Protein AF-A0A7C8F6Z7-F1 (afdb_monomer)

Nearest PDB structures (foldseek):
  8c26-assembly1_A  TM=8.298E-01  e=1.062E-02  Mycobacterium tuberculosis H37Rv
  6xrw-assembly2_C  TM=8.344E-01  e=3.097E-02  Pseudomonas aeruginosa
  7u05-assembly1_k  TM=4.676E-01  e=3.708E+00  Saccharomyces cerevisiae
  5cj4-assembly1_A  TM=4.673E-01  e=6.136E+00  Homo sapiens
  6abo-assembly1_A-2  TM=4.907E-01  e=8.952E+00  Homo sapiens

pLDDT: mean 73.4, std 21.4, range [29.66, 95.25]

Foldseek 3Di:
DDDDPDDDDDDPDDPVVVVLVVVVVVVCVVPVPPFDDPDDQWGWDDRPPFQWIWIWHDDPPDIGTQDIDRNVDDDPDRPDPPDDD

Sequence (85 aa):
MQLATMRRQALGLDADFLTKIEIALQDISEAPERWPVVRNNIRRQLIQRFPYSLLYRIDPDEINVLAVMHQKRHPSYLLPRRGLN

Secondary structure (DSSP, 8-state):
-PPP------TT--HHHHHHHHHHHHHHHH-TTSSPEEETTEEEEEETTTTEEEEEEE-SS-EEEEEEEETTS------------

Mean predicted aligned error: 10.47 Å

Solvent-accessible surface area (backbone atoms only — not comparable to full-atom values): 5606 Å² total; per-residue (Å²): 141,82,80,80,84,78,80,88,80,71,93,87,68,55,70,65,59,54,54,53,50,53,52,51,52,50,52,39,73,77,42,68,77,77,42,59,67,79,53,96,70,29,24,49,45,73,44,81,100,46,65,36,33,42,33,28,33,79,52,100,90,50,75,48,77,65,36,71,44,47,72,88,64,74,87,87,62,76,64,78,84,78,83,77,136

Structure (mmCIF, N/CA/C/O backbone):
data_AF-A0A7C8F6Z7-F1
#
_entry.id   AF-A0A7C8F6Z7-F1
#
loop_
_atom_site.group_PDB
_atom_site.id
_atom_site.type_symbol
_atom_site.label_atom_id
_atom_site.label_alt_id
_atom_site.label_comp_id
_atom_site.label_asym_id
_atom_site.label_entity_id
_atom_site.label_seq_id
_atom_site.pdbx_PDB_ins_code
_atom_site.Cartn_x
_atom_site.Cartn_y
_atom_site.Cartn_z
_atom_site.occupancy
_atom_site.B_iso_or_equiv
_atom_site.auth_seq_id
_atom_site.auth_comp_id
_atom_site.auth_asym_id
_atom_site.auth_atom_id
_atom_site.pdbx_PDB_model_num
ATOM 1 N N . MET A 1 1 ? 4.219 -5.732 17.710 1.00 34.38 1 MET A N 1
ATOM 2 C CA . MET A 1 1 ? 4.910 -5.156 16.537 1.00 34.38 1 MET A CA 1
ATOM 3 C C . MET A 1 1 ? 5.491 -6.307 15.724 1.00 34.38 1 MET A C 1
ATOM 5 O O . MET A 1 1 ? 6.648 -6.656 15.907 1.00 34.38 1 MET A O 1
ATOM 9 N N . GLN A 1 2 ? 4.655 -6.998 14.943 1.00 29.66 2 GLN A N 1
ATOM 10 C CA . GLN A 1 2 ? 5.096 -8.113 14.102 1.00 29.66 2 GLN A CA 1
ATOM 11 C C . GLN A 1 2 ? 5.263 -7.609 12.670 1.00 29.66 2 GLN A C 1
ATOM 13 O O . GLN A 1 2 ? 4.357 -7.013 12.098 1.00 29.66 2 GLN A O 1
ATOM 18 N N . LEU A 1 3 ? 6.476 -7.777 12.150 1.00 38.81 3 LEU A N 1
ATOM 19 C CA . LEU A 1 3 ? 6.876 -7.362 10.815 1.00 38.81 3 LEU A CA 1
ATOM 20 C C . LEU A 1 3 ? 6.237 -8.309 9.793 1.00 38.81 3 LEU A C 1
ATOM 22 O O . LEU A 1 3 ? 6.454 -9.522 9.836 1.00 38.81 3 LEU A O 1
ATOM 26 N N . ALA A 1 4 ? 5.446 -7.739 8.886 1.00 40.69 4 ALA A N 1
ATOM 27 C CA . ALA A 1 4 ? 4.836 -8.430 7.761 1.00 40.69 4 ALA A CA 1
ATOM 28 C C . ALA A 1 4 ? 5.897 -9.219 6.973 1.00 40.69 4 ALA A C 1
ATOM 30 O O . ALA A 1 4 ? 6.874 -8.669 6.461 1.00 40.69 4 ALA A O 1
ATOM 31 N N . THR A 1 5 ? 5.714 -10.536 6.885 1.00 40.53 5 THR A N 1
ATOM 32 C CA . THR A 1 5 ? 6.626 -11.434 6.169 1.00 40.53 5 THR A CA 1
ATOM 33 C C . THR A 1 5 ? 6.361 -11.332 4.666 1.00 40.53 5 THR A C 1
ATOM 35 O O . THR A 1 5 ? 5.567 -12.079 4.098 1.00 40.53 5 THR A O 1
ATOM 38 N N . MET A 1 6 ? 7.032 -10.396 3.991 1.00 43.09 6 MET A N 1
ATOM 39 C CA . MET A 1 6 ? 6.989 -10.280 2.533 1.00 43.09 6 MET A CA 1
ATOM 40 C C . MET A 1 6 ? 7.959 -11.291 1.902 1.00 43.09 6 MET A C 1
ATOM 42 O O . MET A 1 6 ? 9.159 -11.051 1.764 1.00 43.09 6 MET A O 1
ATOM 46 N N . ARG A 1 7 ? 7.442 -12.462 1.515 1.00 35.47 7 ARG A N 1
ATOM 47 C CA . ARG A 1 7 ? 8.202 -13.486 0.783 1.00 35.47 7 ARG A CA 1
ATOM 48 C C . ARG A 1 7 ? 8.533 -12.964 -0.622 1.00 35.47 7 ARG A C 1
ATOM 50 O O . ARG A 1 7 ? 7.678 -12.944 -1.503 1.00 35.47 7 ARG A O 1
ATOM 57 N N . ARG A 1 8 ? 9.784 -12.537 -0.824 1.00 41.28 8 ARG A N 1
ATOM 58 C CA . ARG A 1 8 ? 10.325 -12.089 -2.117 1.00 41.28 8 ARG A CA 1
ATOM 59 C C . ARG A 1 8 ? 10.305 -13.237 -3.131 1.00 41.28 8 ARG A C 1
ATOM 61 O O . ARG A 1 8 ? 11.137 -14.138 -3.076 1.00 41.28 8 ARG A O 1
ATOM 68 N N . GLN A 1 9 ? 9.385 -13.183 -4.086 1.00 46.16 9 GLN A N 1
ATOM 69 C CA . GLN A 1 9 ? 9.518 -13.889 -5.358 1.00 46.16 9 GLN A CA 1
ATOM 70 C C . GLN A 1 9 ? 9.239 -12.905 -6.488 1.00 46.16 9 GLN A C 1
ATOM 72 O O . GLN A 1 9 ? 8.087 -12.596 -6.765 1.00 46.16 9 GLN A O 1
ATOM 77 N N . ALA A 1 10 ? 10.302 -12.420 -7.125 1.00 43.56 10 ALA A N 1
ATOM 78 C CA . ALA A 1 10 ? 10.236 -11.856 -8.466 1.00 43.56 10 ALA A CA 1
ATOM 79 C C . ALA A 1 10 ? 11.650 -11.804 -9.065 1.00 43.56 10 ALA A C 1
ATOM 81 O O . ALA A 1 10 ? 12.433 -10.890 -8.815 1.00 43.56 10 ALA A O 1
ATOM 82 N N . LEU A 1 11 ? 11.970 -12.841 -9.839 1.00 36.16 11 LEU A N 1
ATOM 83 C CA . LEU A 1 11 ? 13.051 -12.820 -10.819 1.00 36.16 11 LEU A CA 1
ATOM 84 C C . LEU A 1 11 ? 12.698 -11.771 -11.888 1.00 36.16 11 LEU A C 1
ATOM 86 O O . LEU A 1 11 ? 11.675 -11.910 -12.552 1.00 36.16 11 LEU A O 1
ATOM 90 N N . GLY A 1 12 ? 13.537 -10.741 -12.044 1.00 44.31 12 GLY A N 1
ATOM 91 C CA . GLY A 1 12 ? 13.468 -9.798 -13.172 1.00 44.31 12 GLY A CA 1
ATOM 92 C C . GLY A 1 12 ? 12.873 -8.414 -12.892 1.00 44.31 12 GLY A C 1
ATOM 93 O O . GLY A 1 12 ? 12.325 -7.809 -13.808 1.00 44.31 12 GLY A O 1
ATOM 94 N N . LEU A 1 13 ? 12.970 -7.905 -11.662 1.00 56.84 13 LEU A N 1
ATOM 95 C CA . LEU A 1 13 ? 12.647 -6.508 -11.358 1.00 56.84 13 LEU A CA 1
ATOM 96 C C . LEU A 1 13 ? 13.913 -5.654 -11.446 1.00 56.84 13 LEU A C 1
ATOM 98 O O . LEU A 1 13 ? 14.945 -5.995 -10.870 1.00 56.84 13 LEU A O 1
ATOM 102 N N . ASP A 1 14 ? 13.833 -4.554 -12.181 1.00 63.88 14 ASP A N 1
ATOM 103 C CA . ASP A 1 14 ? 14.838 -3.501 -12.190 1.00 63.88 14 ASP A CA 1
ATOM 104 C C . ASP A 1 14 ? 15.097 -2.998 -10.760 1.00 63.88 14 ASP A C 1
ATOM 106 O O . ASP A 1 14 ? 14.178 -2.869 -9.950 1.00 63.88 14 ASP A O 1
ATOM 110 N N . ALA A 1 15 ? 16.365 -2.741 -10.426 1.00 70.12 15 ALA A N 1
ATOM 111 C CA . ALA A 1 15 ? 16.757 -2.348 -9.071 1.00 70.12 15 ALA A CA 1
ATOM 112 C C . ALA A 1 15 ? 16.013 -1.086 -8.592 1.00 70.12 15 ALA A C 1
ATOM 114 O O . ALA A 1 15 ? 15.645 -1.001 -7.423 1.00 70.12 15 ALA A O 1
ATOM 115 N N . ASP A 1 16 ? 15.723 -0.153 -9.510 1.00 76.06 16 ASP A N 1
ATOM 116 C CA . ASP A 1 16 ? 14.944 1.051 -9.208 1.00 76.06 16 ASP A CA 1
ATOM 117 C C . ASP A 1 16 ? 13.503 0.706 -8.802 1.00 76.06 16 ASP A C 1
ATOM 119 O O . ASP A 1 16 ? 13.041 1.193 -7.772 1.00 76.06 16 ASP A O 1
ATOM 123 N N . PHE A 1 17 ? 12.816 -0.206 -9.506 1.00 75.44 17 PHE A N 1
ATOM 124 C CA . PHE A 1 17 ? 11.489 -0.671 -9.085 1.00 75.44 17 PHE A CA 1
ATOM 125 C C . PHE A 1 17 ? 11.512 -1.210 -7.655 1.00 75.44 17 PHE A C 1
ATOM 127 O O . PHE A 1 17 ? 10.687 -0.795 -6.840 1.00 75.44 17 PHE A O 1
ATOM 134 N N . LEU A 1 18 ? 12.446 -2.114 -7.333 1.00 79.19 18 LEU A N 1
ATOM 135 C CA . LEU A 1 18 ? 12.470 -2.745 -6.013 1.00 79.19 18 LEU A CA 1
ATOM 136 C C . LEU A 1 18 ? 12.674 -1.699 -4.914 1.00 79.19 18 LEU A C 1
ATOM 138 O O . LEU A 1 18 ? 11.908 -1.672 -3.953 1.00 79.19 18 LEU A O 1
ATOM 142 N N . THR A 1 19 ? 13.625 -0.783 -5.101 1.00 84.44 19 THR A N 1
ATOM 143 C CA . THR A 1 19 ? 13.868 0.315 -4.160 1.00 84.44 19 THR A CA 1
ATOM 144 C C . THR A 1 19 ? 12.640 1.210 -3.994 1.00 84.44 19 THR A C 1
ATOM 146 O O . THR A 1 19 ? 12.299 1.587 -2.874 1.00 84.44 19 THR A O 1
ATOM 149 N N . LYS A 1 20 ? 11.922 1.539 -5.075 1.00 84.19 20 LYS A N 1
ATOM 150 C CA . LYS A 1 20 ? 10.704 2.362 -4.987 1.00 84.19 20 LYS A CA 1
ATOM 151 C C . LYS A 1 20 ? 9.568 1.659 -4.248 1.00 84.19 20 LYS A C 1
ATOM 153 O O . LYS A 1 20 ? 8.836 2.322 -3.515 1.00 84.19 20 LYS A O 1
ATOM 158 N N . ILE A 1 21 ? 9.415 0.346 -4.424 1.00 84.62 21 ILE A N 1
ATOM 159 C CA . ILE A 1 21 ? 8.430 -0.441 -3.674 1.00 84.62 21 ILE A CA 1
ATOM 160 C C . ILE A 1 21 ? 8.799 -0.509 -2.196 1.00 84.62 21 ILE A C 1
ATOM 162 O O . ILE A 1 21 ? 7.926 -0.310 -1.360 1.00 84.62 21 ILE A O 1
ATOM 166 N N . GLU A 1 22 ? 10.069 -0.731 -1.864 1.00 87.19 22 GLU A N 1
ATOM 167 C CA . GLU A 1 22 ? 10.528 -0.761 -0.471 1.00 87.19 22 GLU A CA 1
ATOM 168 C C . GLU A 1 22 ? 10.275 0.570 0.244 1.00 87.19 22 GLU A C 1
ATOM 170 O O . GLU A 1 22 ? 9.733 0.571 1.347 1.00 87.19 22 GLU A O 1
ATOM 175 N N . ILE A 1 23 ? 10.560 1.700 -0.411 1.00 89.94 23 ILE A N 1
ATOM 176 C CA . ILE A 1 23 ? 10.244 3.034 0.122 1.00 89.94 23 ILE A CA 1
ATOM 177 C C . ILE A 1 23 ? 8.733 3.194 0.338 1.00 89.94 23 ILE A C 1
ATOM 179 O O . ILE A 1 23 ? 8.308 3.621 1.406 1.00 89.94 23 ILE A O 1
ATOM 183 N N . ALA A 1 24 ? 7.908 2.811 -0.642 1.00 90.00 24 ALA A N 1
ATOM 184 C CA . ALA A 1 24 ? 6.455 2.917 -0.513 1.00 90.00 24 ALA A CA 1
ATOM 185 C C . ALA A 1 24 ? 5.909 2.066 0.648 1.00 90.00 24 ALA A C 1
ATOM 187 O O . ALA A 1 24 ? 5.050 2.517 1.401 1.00 90.00 24 ALA A O 1
ATOM 188 N N . LEU A 1 25 ? 6.428 0.848 0.824 1.00 89.81 25 LEU A N 1
ATOM 189 C CA . LEU A 1 25 ? 6.058 -0.025 1.937 1.00 89.81 25 LEU A CA 1
ATOM 190 C C . LEU A 1 25 ? 6.466 0.567 3.288 1.00 89.81 25 LEU A C 1
ATOM 192 O O . LEU A 1 25 ? 5.678 0.504 4.231 1.00 89.81 25 LEU A O 1
ATOM 196 N N . GLN A 1 26 ? 7.654 1.170 3.371 1.00 93.00 26 GLN A N 1
ATOM 197 C CA . GLN A 1 26 ? 8.106 1.865 4.571 1.00 93.00 26 GLN A CA 1
ATOM 198 C C . GLN A 1 26 ? 7.171 3.035 4.904 1.00 93.00 26 GLN A C 1
ATOM 200 O O . GLN A 1 26 ? 6.657 3.095 6.021 1.00 93.00 26 GLN A O 1
ATOM 205 N N . ASP A 1 27 ? 6.853 3.890 3.928 1.00 92.94 27 ASP A N 1
ATOM 206 C CA . ASP A 1 27 ? 5.953 5.026 4.148 1.00 92.94 27 ASP A CA 1
ATOM 207 C C . ASP A 1 27 ? 4.558 4.561 4.623 1.00 92.94 27 ASP A C 1
ATOM 209 O O . ASP A 1 27 ? 3.949 5.180 5.501 1.00 92.94 27 ASP A O 1
ATOM 213 N N . ILE A 1 28 ? 4.038 3.467 4.048 1.00 92.56 28 ILE A N 1
ATOM 214 C CA . ILE A 1 28 ? 2.764 2.855 4.455 1.00 92.56 28 ILE A CA 1
ATOM 215 C C . ILE A 1 28 ? 2.838 2.324 5.881 1.00 92.56 28 ILE A C 1
ATOM 217 O O . ILE A 1 28 ? 1.881 2.496 6.631 1.00 92.56 28 ILE A O 1
ATOM 221 N N . SER A 1 29 ? 3.948 1.701 6.270 1.00 91.00 29 SER A N 1
ATOM 222 C CA . SER A 1 29 ? 4.119 1.190 7.630 1.00 91.00 29 SER A CA 1
ATOM 223 C C . SER A 1 29 ? 4.149 2.307 8.679 1.00 91.00 29 SER A C 1
ATOM 225 O O . SER A 1 29 ? 3.630 2.129 9.778 1.00 91.00 29 SER A O 1
ATOM 227 N N . GLU A 1 30 ? 4.698 3.473 8.329 1.00 95.00 30 GLU A N 1
ATOM 228 C CA . GLU A 1 30 ? 4.808 4.625 9.229 1.00 95.00 30 GLU A CA 1
ATOM 229 C C . GLU A 1 30 ? 3.497 5.400 9.366 1.00 95.00 30 GLU A C 1
ATOM 231 O O . GLU A 1 30 ? 3.194 5.936 10.431 1.00 95.00 30 GLU A O 1
ATOM 236 N N . ALA A 1 31 ? 2.720 5.498 8.287 1.00 94.19 31 ALA A N 1
ATOM 237 C CA . ALA A 1 31 ? 1.485 6.273 8.266 1.00 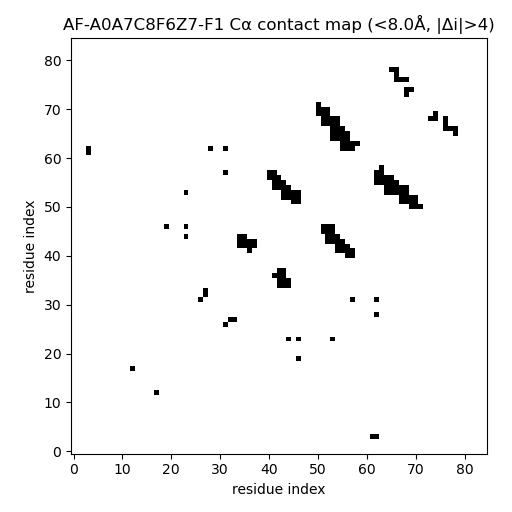94.19 31 ALA A CA 1
ATOM 238 C C . ALA A 1 31 ? 0.428 5.623 7.359 1.00 94.19 31 ALA A C 1
ATOM 240 O O . ALA A 1 31 ? 0.072 6.187 6.318 1.00 94.19 31 ALA A O 1
ATOM 241 N N . PRO A 1 32 ? -0.133 4.466 7.747 1.00 92.31 32 PRO A N 1
ATOM 242 C CA . PRO A 1 32 ? -0.996 3.673 6.873 1.00 92.31 32 PRO A CA 1
ATOM 243 C C . PRO A 1 32 ? -2.280 4.398 6.462 1.00 92.31 32 PRO A C 1
ATOM 245 O O . PRO A 1 32 ? -2.853 4.110 5.413 1.00 92.31 32 PRO A O 1
ATOM 248 N N . GLU A 1 33 ? -2.734 5.380 7.236 1.00 95.25 33 GLU A N 1
ATOM 249 C CA . GLU A 1 33 ? -3.942 6.152 6.937 1.00 95.25 33 GLU A CA 1
ATOM 250 C C . GLU A 1 33 ? -3.706 7.361 6.018 1.00 95.25 33 GLU A C 1
ATOM 252 O O . GLU A 1 33 ? -4.673 7.996 5.591 1.00 95.25 33 GLU A O 1
ATOM 257 N N . ARG A 1 34 ? -2.445 7.662 5.669 1.00 95.06 34 ARG A N 1
ATOM 258 C CA . ARG A 1 34 ? -2.048 8.857 4.904 1.00 95.06 34 ARG A CA 1
ATOM 259 C C . ARG A 1 34 ? -2.657 8.908 3.503 1.00 95.06 34 ARG A C 1
ATOM 261 O O . ARG A 1 34 ? -2.930 9.995 2.997 1.00 95.06 34 ARG A O 1
ATOM 268 N N . TRP A 1 35 ? -2.858 7.759 2.859 1.00 95.12 35 TRP A N 1
ATOM 269 C CA . TRP A 1 35 ? -3.368 7.708 1.486 1.00 95.12 35 TRP A CA 1
ATOM 270 C C . TRP A 1 35 ? -4.881 7.522 1.428 1.00 95.12 35 TRP A C 1
ATOM 272 O O . TRP A 1 35 ? -5.443 6.768 2.227 1.00 95.12 35 TRP A O 1
ATOM 282 N N . PRO A 1 36 ? -5.554 8.162 0.455 1.00 93.44 36 PRO A N 1
ATOM 283 C CA . PRO A 1 36 ? -7.003 8.132 0.356 1.00 93.44 36 PRO A CA 1
ATOM 284 C C . PRO A 1 36 ? -7.525 6.732 0.034 1.00 93.44 36 PRO A C 1
ATOM 286 O O . PRO A 1 36 ? -6.911 5.967 -0.719 1.00 93.44 36 PRO A O 1
ATOM 289 N N . VAL A 1 37 ? -8.711 6.434 0.566 1.00 94.88 37 VAL A N 1
ATOM 290 C CA . VAL A 1 37 ? -9.495 5.258 0.187 1.00 94.88 37 VAL A CA 1
ATOM 291 C C . VAL A 1 37 ? -10.054 5.476 -1.219 1.00 94.88 37 VAL A C 1
ATOM 293 O O . VAL A 1 37 ? -10.730 6.466 -1.480 1.00 94.88 37 VAL A O 1
ATOM 296 N N . VAL A 1 38 ? -9.781 4.543 -2.128 1.00 93.19 38 VAL A N 1
ATOM 297 C CA . VAL A 1 38 ? -10.283 4.565 -3.508 1.00 93.19 38 VAL A CA 1
ATOM 298 C C . VAL A 1 38 ? -11.537 3.714 -3.693 1.00 93.19 38 VAL A C 1
ATOM 300 O O . VAL A 1 38 ? -12.352 4.031 -4.555 1.00 93.19 38 VAL A O 1
ATOM 303 N N . ARG A 1 39 ? -11.703 2.631 -2.916 1.00 89.62 39 ARG A N 1
ATOM 304 C CA . ARG A 1 39 ? -12.877 1.738 -2.963 1.00 89.62 39 ARG A CA 1
ATOM 305 C C . ARG A 1 39 ? -12.875 0.761 -1.786 1.00 89.62 39 ARG A C 1
ATOM 307 O O . ARG A 1 39 ? -11.840 0.169 -1.540 1.00 89.62 39 ARG A O 1
ATOM 314 N N . ASN A 1 40 ? -14.009 0.507 -1.123 1.00 89.69 40 ASN A N 1
ATOM 315 C CA . ASN A 1 40 ? -14.166 -0.578 -0.128 1.00 89.69 40 AS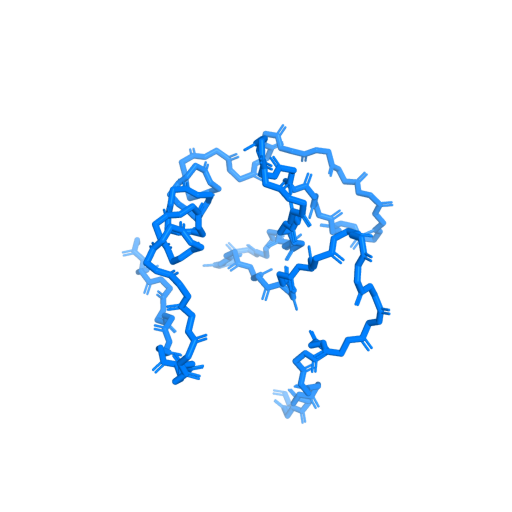N A CA 1
ATOM 316 C C . ASN A 1 40 ? -12.997 -0.693 0.889 1.00 89.69 40 ASN A C 1
ATOM 318 O O . ASN A 1 40 ? -12.442 -1.773 1.066 1.00 89.69 40 ASN A O 1
ATOM 322 N N . ASN A 1 41 ? -12.593 0.416 1.522 1.00 90.62 41 ASN A N 1
ATOM 323 C CA . ASN A 1 41 ? -11.448 0.492 2.454 1.00 90.62 41 ASN A CA 1
ATOM 324 C C . ASN A 1 41 ? -10.054 0.210 1.844 1.00 90.62 41 ASN A C 1
ATOM 326 O O . ASN A 1 41 ? -9.050 0.160 2.549 1.00 90.62 41 ASN A O 1
ATOM 330 N N . ILE A 1 42 ? -9.971 0.063 0.522 1.00 93.56 42 ILE A N 1
ATOM 331 C CA . ILE A 1 42 ? -8.713 -0.026 -0.215 1.00 93.56 42 ILE A CA 1
ATOM 332 C C . ILE A 1 42 ? -8.157 1.379 -0.371 1.00 93.56 42 ILE A C 1
ATOM 334 O O . ILE A 1 42 ? -8.811 2.250 -0.948 1.00 93.56 42 ILE A O 1
ATOM 338 N N . ARG A 1 43 ? -6.935 1.582 0.098 1.00 94.56 43 ARG A N 1
ATOM 339 C CA . ARG A 1 43 ? -6.148 2.801 -0.041 1.00 94.56 43 ARG A CA 1
ATOM 340 C C . ARG A 1 43 ? -5.172 2.671 -1.201 1.00 94.56 43 ARG A C 1
ATOM 342 O O . ARG A 1 43 ? -4.742 1.569 -1.546 1.00 94.56 43 ARG A O 1
ATOM 349 N N . ARG A 1 44 ? -4.850 3.802 -1.833 1.00 93.44 44 ARG A N 1
ATOM 350 C CA . ARG A 1 44 ? -3.940 3.850 -2.986 1.00 93.44 44 ARG A CA 1
ATOM 351 C C . ARG A 1 44 ? -2.824 4.863 -2.787 1.00 93.44 44 ARG A C 1
ATOM 353 O O . ARG A 1 44 ? -3.076 6.067 -2.819 1.00 93.44 44 ARG A O 1
ATOM 360 N N . GLN A 1 45 ? -1.592 4.372 -2.733 1.00 92.19 45 GLN A N 1
ATOM 361 C CA . GLN A 1 45 ? -0.397 5.199 -2.868 1.00 92.19 45 GLN A CA 1
ATOM 362 C C . GLN A 1 45 ? 0.040 5.263 -4.329 1.00 92.19 45 GLN A C 1
ATOM 364 O O . GLN A 1 45 ? 0.174 4.243 -5.004 1.00 92.19 45 GLN A O 1
ATOM 369 N N . LEU A 1 46 ? 0.278 6.480 -4.814 1.00 89.12 46 LEU A N 1
ATOM 370 C CA . LEU A 1 46 ? 0.963 6.712 -6.080 1.00 89.12 46 LEU A CA 1
ATOM 371 C C . LEU A 1 46 ? 2.459 6.817 -5.812 1.00 89.12 46 LEU A C 1
ATOM 373 O O . LEU A 1 46 ? 2.880 7.617 -4.977 1.00 89.12 46 LEU A O 1
ATOM 377 N N . ILE A 1 47 ? 3.256 6.035 -6.531 1.00 85.00 47 ILE A N 1
ATOM 378 C CA . ILE A 1 47 ? 4.710 6.114 -6.443 1.00 85.00 47 ILE A CA 1
ATOM 379 C C . ILE A 1 47 ? 5.147 7.233 -7.384 1.00 85.00 47 ILE A C 1
ATOM 381 O O . ILE A 1 47 ? 5.049 7.112 -8.600 1.00 85.00 47 ILE A O 1
ATOM 385 N N . 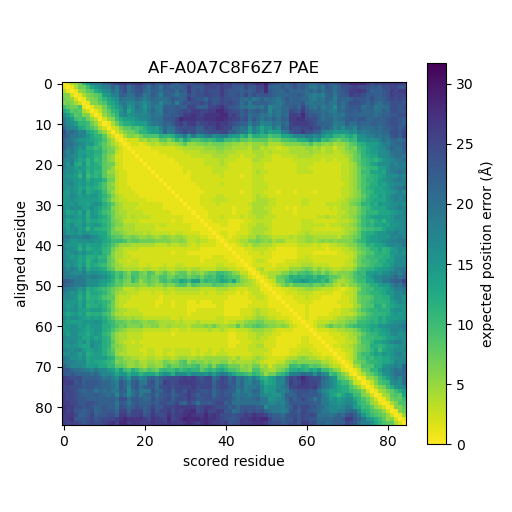GLN A 1 48 ? 5.567 8.373 -6.836 1.00 71.62 48 GLN A N 1
ATOM 386 C CA . GLN A 1 48 ? 5.926 9.533 -7.653 1.00 71.62 48 GLN A CA 1
ATOM 387 C C . GLN A 1 48 ? 7.066 9.213 -8.634 1.00 71.62 48 GLN A C 1
ATOM 389 O O . GLN A 1 48 ? 7.989 8.469 -8.310 1.00 71.62 48 GLN A O 1
ATOM 394 N N . ARG A 1 49 ? 7.013 9.822 -9.831 1.00 69.00 49 ARG A N 1
ATOM 395 C CA . ARG A 1 49 ? 7.976 9.664 -10.950 1.00 69.00 49 ARG A CA 1
ATOM 396 C C . ARG A 1 49 ? 8.049 8.270 -11.576 1.00 69.00 49 ARG A C 1
ATOM 398 O O . ARG A 1 49 ? 8.714 8.113 -12.595 1.00 69.00 49 ARG A O 1
ATOM 405 N N . PHE A 1 50 ? 7.325 7.298 -11.034 1.00 69.12 50 PHE A N 1
ATOM 406 C CA . PHE A 1 50 ? 7.244 5.952 -11.571 1.00 69.12 50 PHE A CA 1
ATOM 407 C C . PHE A 1 50 ? 5.784 5.644 -11.902 1.00 69.12 50 PHE A C 1
ATOM 409 O O . PHE A 1 50 ? 4.892 6.019 -11.147 1.00 69.12 50 PHE A O 1
ATOM 416 N N . PRO A 1 51 ? 5.468 5.001 -13.033 1.00 80.88 51 PRO A N 1
ATOM 417 C CA . PRO A 1 51 ? 4.086 4.739 -13.416 1.00 80.88 51 PRO A CA 1
ATOM 418 C C . PRO A 1 51 ? 3.499 3.586 -12.589 1.00 80.88 51 PRO A C 1
ATOM 420 O O . PRO A 1 51 ? 2.907 2.691 -13.172 1.00 8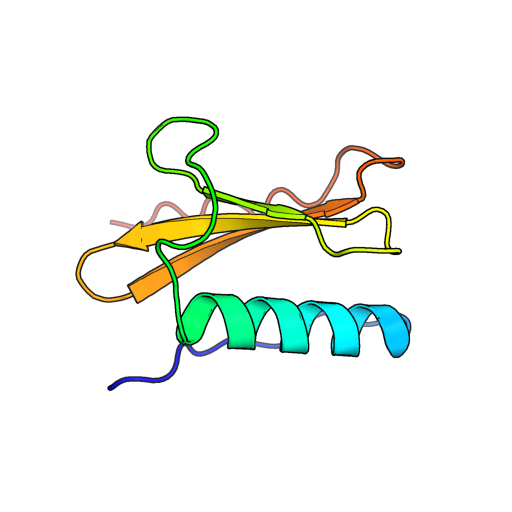0.88 51 PRO A O 1
ATOM 423 N N . TYR A 1 52 ? 3.661 3.569 -11.264 1.00 83.62 52 TYR A N 1
ATOM 424 C CA . TYR A 1 52 ? 3.187 2.507 -10.384 1.00 83.62 52 TYR A CA 1
ATOM 425 C C . TYR A 1 52 ? 2.317 3.031 -9.240 1.00 83.62 52 TYR A C 1
ATOM 427 O O . TYR A 1 52 ? 2.480 4.147 -8.746 1.00 83.62 52 TYR A O 1
ATOM 435 N N . SER A 1 53 ? 1.384 2.194 -8.800 1.00 87.88 53 SER A N 1
ATOM 436 C CA . SER A 1 53 ? 0.567 2.434 -7.615 1.00 87.88 53 SER A CA 1
ATOM 437 C C . SER A 1 53 ? 0.470 1.192 -6.748 1.00 87.88 53 SER A C 1
ATOM 439 O O . SER A 1 53 ? 0.335 0.086 -7.271 1.00 87.88 53 SER A O 1
ATOM 441 N N . LEU A 1 54 ? 0.473 1.397 -5.437 1.00 90.19 54 LEU A N 1
ATOM 442 C CA . LEU A 1 54 ? 0.317 0.349 -4.440 1.00 90.19 54 LEU A CA 1
ATOM 443 C C . LEU A 1 54 ? -1.093 0.434 -3.850 1.00 90.19 54 LEU A C 1
ATOM 445 O O . LEU A 1 54 ? -1.527 1.498 -3.400 1.00 90.19 54 LEU A O 1
ATOM 449 N N . LEU A 1 55 ? -1.823 -0.677 -3.918 1.00 91.06 55 LEU A N 1
ATOM 450 C CA . LEU A 1 55 ? -3.139 -0.846 -3.314 1.00 91.06 55 LEU A CA 1
ATOM 451 C C . LEU A 1 55 ? -3.008 -1.686 -2.056 1.00 91.06 55 LEU A C 1
ATOM 453 O O . LEU A 1 55 ? -2.448 -2.780 -2.103 1.00 91.06 55 LEU A O 1
ATOM 457 N N . TYR A 1 56 ? -3.564 -1.201 -0.958 1.00 92.94 56 TYR A N 1
ATOM 458 C CA . TYR A 1 56 ? -3.540 -1.901 0.319 1.00 92.94 56 TYR A CA 1
ATOM 459 C C . TYR A 1 56 ? -4.800 -1.599 1.126 1.00 92.94 56 TYR A C 1
ATOM 461 O O . TYR A 1 56 ? -5.563 -0.695 0.793 1.00 92.94 56 TYR A O 1
ATOM 469 N N . ARG A 1 57 ? -5.025 -2.351 2.195 1.00 94.19 57 ARG A N 1
ATOM 470 C CA . ARG A 1 57 ? -6.022 -2.048 3.225 1.00 94.19 57 ARG A CA 1
ATOM 471 C C . ARG A 1 57 ? -5.387 -2.175 4.599 1.00 94.19 57 ARG A C 1
ATOM 473 O O . ARG A 1 57 ? -4.350 -2.817 4.745 1.00 94.19 57 ARG A O 1
ATOM 480 N N . ILE A 1 58 ? -6.030 -1.561 5.577 1.00 93.81 58 ILE A N 1
ATOM 481 C CA . ILE A 1 58 ? -5.662 -1.678 6.982 1.00 93.81 58 ILE A CA 1
ATOM 482 C C . ILE A 1 58 ? -6.691 -2.611 7.611 1.00 93.81 58 ILE A C 1
ATOM 484 O O . ILE A 1 58 ? -7.881 -2.286 7.602 1.00 93.81 58 ILE A O 1
ATOM 488 N N . ASP A 1 59 ? -6.228 -3.756 8.092 1.00 89.06 59 ASP A N 1
ATOM 489 C CA . ASP A 1 59 ? -7.003 -4.696 8.895 1.00 89.06 59 ASP A CA 1
ATOM 490 C C . ASP A 1 59 ? -6.543 -4.571 10.370 1.00 89.06 59 ASP A C 1
ATOM 492 O O . ASP A 1 59 ? -5.509 -3.948 10.626 1.00 89.06 59 ASP A O 1
ATOM 496 N N . PRO A 1 60 ? -7.293 -5.088 11.363 1.00 89.00 60 PRO A N 1
ATOM 497 C CA . PRO A 1 60 ? -6.995 -4.849 12.782 1.00 89.00 60 PRO A CA 1
ATOM 498 C C . PRO A 1 60 ? -5.581 -5.251 13.225 1.00 89.00 60 PRO A C 1
ATOM 500 O O . PRO A 1 60 ? -4.995 -4.581 14.072 1.00 89.00 60 PRO A O 1
ATOM 503 N N . ASP A 1 61 ? -5.033 -6.310 12.627 1.00 89.75 61 ASP A N 1
ATOM 504 C CA . ASP A 1 61 ? -3.753 -6.895 13.035 1.00 89.75 61 ASP A CA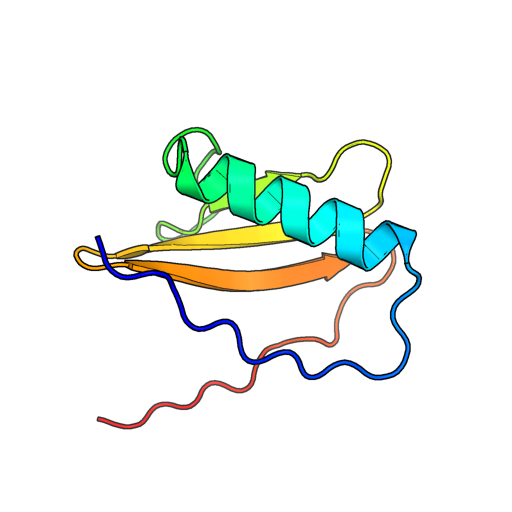 1
ATOM 505 C C . ASP A 1 61 ? -2.608 -6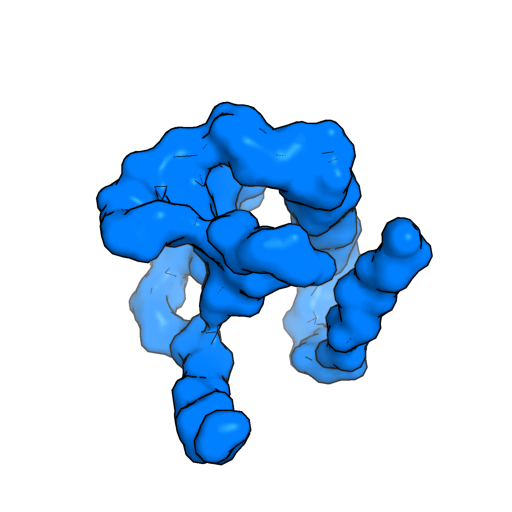.599 12.054 1.00 89.75 61 ASP A C 1
ATOM 507 O O . ASP A 1 61 ? -1.436 -6.788 12.390 1.00 89.75 61 ASP A O 1
ATOM 511 N N . GLU A 1 62 ? -2.917 -6.134 10.836 1.00 88.12 62 GLU A N 1
ATOM 512 C CA . GLU A 1 62 ? -1.929 -6.003 9.767 1.00 88.12 62 GLU A CA 1
ATOM 513 C C . GLU A 1 62 ? -2.327 -5.040 8.639 1.00 88.12 62 GLU A C 1
ATOM 515 O O . GLU A 1 62 ? -3.484 -4.662 8.446 1.00 88.12 62 GLU A O 1
ATOM 520 N N . ILE A 1 63 ? -1.330 -4.680 7.829 1.00 90.88 63 ILE A N 1
ATOM 521 C CA . ILE A 1 63 ? -1.530 -3.968 6.570 1.00 90.88 63 ILE A CA 1
ATOM 522 C C . ILE A 1 63 ? -1.456 -4.978 5.430 1.00 90.88 63 ILE A C 1
ATOM 524 O O . ILE A 1 63 ? -0.406 -5.560 5.159 1.00 90.88 63 ILE A O 1
ATOM 528 N N . ASN A 1 64 ? -2.563 -5.127 4.711 1.00 90.31 64 ASN A N 1
ATOM 529 C CA . ASN A 1 64 ? -2.678 -6.073 3.614 1.00 90.31 64 ASN A CA 1
ATOM 530 C C . ASN A 1 64 ? -2.440 -5.387 2.269 1.00 90.31 64 ASN A C 1
ATOM 532 O O . ASN A 1 64 ? -3.302 -4.663 1.764 1.00 90.31 64 ASN A O 1
ATOM 536 N N . VAL A 1 65 ? -1.276 -5.640 1.664 1.00 88.56 65 VAL A N 1
ATOM 537 C CA . VAL A 1 65 ? -0.935 -5.166 0.315 1.00 88.56 65 VAL A CA 1
ATOM 538 C C . VAL A 1 65 ? -1.625 -6.053 -0.720 1.00 88.56 65 VAL A C 1
ATOM 540 O O . VAL A 1 65 ? -1.331 -7.236 -0.855 1.00 88.56 65 VAL A O 1
ATOM 543 N N . LEU A 1 66 ? -2.560 -5.469 -1.465 1.00 87.75 66 LEU A N 1
ATOM 544 C CA . LEU A 1 66 ? -3.423 -6.177 -2.410 1.00 87.75 66 LEU A CA 1
ATOM 545 C C . LEU A 1 66 ? -2.811 -6.260 -3.807 1.00 87.75 66 LEU A C 1
ATOM 547 O O . LEU A 1 66 ? -2.980 -7.265 -4.496 1.00 87.75 66 LEU A O 1
ATOM 551 N N . ALA A 1 67 ? -2.150 -5.189 -4.253 1.00 84.44 67 ALA A N 1
ATOM 552 C CA . ALA A 1 67 ? -1.553 -5.132 -5.581 1.00 84.44 67 ALA A CA 1
ATOM 553 C C . ALA A 1 67 ? -0.493 -4.034 -5.701 1.00 84.44 67 ALA A C 1
ATOM 555 O O . ALA A 1 67 ? -0.609 -2.962 -5.107 1.00 84.44 67 ALA A O 1
ATOM 556 N N . VAL A 1 68 ? 0.478 -4.278 -6.579 1.00 84.81 68 VAL A N 1
ATOM 557 C CA . VAL A 1 68 ? 1.375 -3.267 -7.144 1.00 84.81 68 VAL A CA 1
ATOM 558 C C . VAL A 1 68 ? 1.065 -3.185 -8.636 1.00 84.81 68 VAL A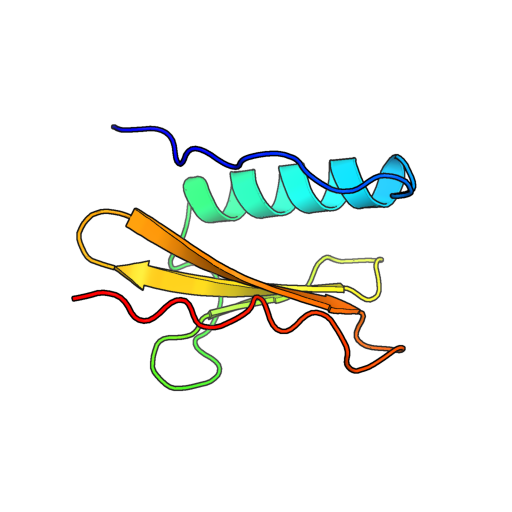 C 1
ATOM 560 O O . VAL A 1 68 ? 1.140 -4.184 -9.346 1.00 84.81 68 VAL A O 1
ATOM 563 N N . MET A 1 69 ? 0.657 -2.014 -9.118 1.00 79.00 69 MET A N 1
ATOM 564 C CA . MET A 1 69 ? 0.074 -1.854 -10.453 1.00 79.00 69 MET A CA 1
ATOM 565 C C . MET A 1 69 ? 0.859 -0.855 -11.287 1.00 79.00 69 MET A C 1
ATOM 567 O O . MET A 1 69 ? 1.022 0.276 -10.849 1.00 79.00 69 MET A O 1
ATOM 571 N N . HIS A 1 70 ? 1.259 -1.228 -12.506 1.00 76.19 70 HIS A N 1
ATOM 572 C CA . HIS A 1 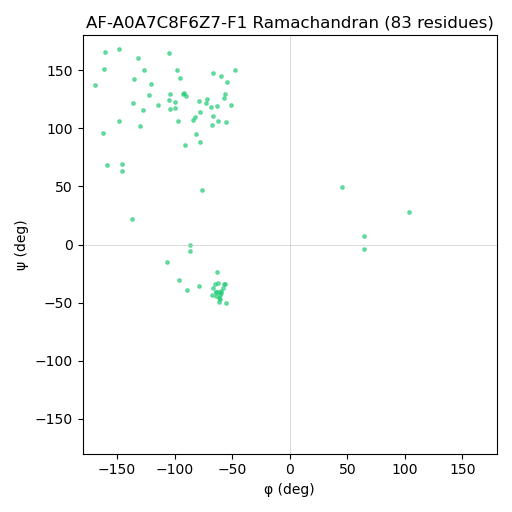70 ? 1.825 -0.290 -13.477 1.00 76.19 70 HIS A CA 1
ATOM 573 C C . HIS A 1 70 ? 0.702 0.460 -14.221 1.00 76.19 70 HIS A C 1
ATOM 575 O O . HIS A 1 70 ? 0.010 -0.103 -15.070 1.00 76.19 70 HIS A O 1
ATOM 581 N N . GLN A 1 71 ? 0.544 1.754 -13.961 1.00 69.69 71 GLN A N 1
ATOM 582 C CA . GLN A 1 71 ? -0.522 2.615 -14.476 1.00 69.69 71 GLN A CA 1
ATOM 583 C C . GLN A 1 71 ? -0.599 2.672 -16.002 1.00 69.69 71 GLN A C 1
ATOM 585 O O . GLN A 1 71 ? -1.692 2.689 -16.554 1.00 69.69 71 GLN A O 1
ATOM 590 N N . LYS A 1 72 ? 0.541 2.658 -16.705 1.00 67.12 72 LYS A N 1
ATOM 591 C CA . LYS A 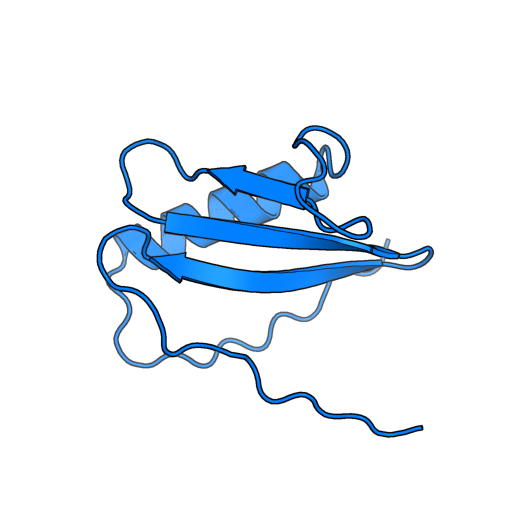1 72 ? 0.550 2.691 -18.181 1.00 67.12 72 LYS A CA 1
ATOM 592 C C . LYS A 1 72 ? 0.435 1.310 -18.849 1.00 67.12 72 LYS A C 1
ATOM 594 O O . LYS A 1 72 ? 0.503 1.242 -20.068 1.00 67.12 72 LYS A O 1
ATOM 599 N N . ARG A 1 73 ? 0.338 0.207 -18.087 1.00 58.94 73 ARG A N 1
ATOM 600 C CA . ARG A 1 73 ? 0.531 -1.162 -18.619 1.00 58.94 73 ARG A CA 1
ATOM 601 C C . ARG A 1 73 ? -0.491 -2.201 -18.119 1.00 58.94 73 ARG A C 1
ATOM 603 O O . ARG A 1 73 ? -0.196 -3.384 -18.130 1.00 58.94 73 ARG A O 1
ATOM 610 N N . HIS A 1 74 ? -1.669 -1.783 -17.656 1.00 49.97 74 HIS A N 1
ATOM 611 C CA . HIS A 1 74 ? -2.725 -2.674 -17.131 1.00 49.97 74 HIS A CA 1
ATOM 612 C C . HIS A 1 74 ? -3.052 -3.903 -18.027 1.00 49.97 74 HIS A C 1
ATOM 614 O O . HIS A 1 74 ? -3.082 -3.720 -19.243 1.00 49.97 74 HIS A O 1
ATOM 620 N N . PRO A 1 75 ? -3.490 -5.075 -17.487 1.00 51.25 75 PRO A N 1
ATOM 621 C CA . PRO A 1 75 ? -3.400 -5.599 -16.114 1.00 51.25 75 PRO A CA 1
ATOM 622 C C . PRO A 1 75 ? -2.985 -7.095 -16.052 1.00 51.25 75 PRO A C 1
ATOM 624 O O . PRO A 1 75 ? -3.723 -7.965 -16.503 1.00 51.25 75 PRO A O 1
ATOM 627 N N . SER A 1 76 ? -1.889 -7.451 -15.381 1.00 39.41 76 SER A N 1
ATOM 628 C CA . SER A 1 76 ? -1.681 -8.855 -14.974 1.00 39.41 76 SER A CA 1
ATOM 629 C C . SER A 1 76 ? -0.689 -8.976 -13.824 1.00 39.41 76 SER A C 1
ATOM 631 O O . SER A 1 76 ? 0.411 -9.492 -13.970 1.00 39.41 76 SER A O 1
ATOM 633 N N . TYR A 1 77 ? -1.102 -8.496 -12.656 1.00 46.75 77 TYR A N 1
ATOM 634 C CA . TYR A 1 77 ? -0.666 -9.093 -11.397 1.00 46.75 77 TYR A CA 1
ATOM 635 C C . TYR A 1 77 ? -1.821 -8.992 -10.397 1.00 46.75 77 TYR A C 1
ATOM 637 O O . TYR A 1 77 ? -1.774 -8.274 -9.402 1.00 46.75 77 TYR A O 1
ATOM 645 N N . LEU A 1 78 ? -2.932 -9.663 -10.726 1.00 45.00 78 LEU A N 1
ATOM 646 C CA . LEU A 1 78 ? -3.850 -10.123 -9.690 1.00 45.00 78 LEU A CA 1
ATOM 647 C C . LEU A 1 78 ? -3.064 -11.184 -8.918 1.00 45.00 78 LEU A C 1
ATOM 649 O O . LEU A 1 78 ? -2.779 -12.248 -9.468 1.00 45.00 78 LEU A O 1
ATOM 653 N N . LEU A 1 79 ? -2.689 -10.906 -7.670 1.00 48.62 79 LEU A N 1
ATOM 654 C CA . LEU A 1 79 ? -2.297 -11.988 -6.776 1.00 48.62 79 LEU A CA 1
ATOM 655 C C . LEU A 1 79 ? -3.479 -12.970 -6.724 1.00 48.62 79 LEU A C 1
ATOM 657 O O . LEU A 1 79 ? -4.624 -12.528 -6.558 1.00 48.62 79 LEU A O 1
ATOM 661 N N . PRO A 1 80 ? -3.254 -14.277 -6.932 1.00 34.16 80 PRO A N 1
ATOM 662 C CA . PRO A 1 80 ? -4.335 -15.243 -6.890 1.00 34.16 80 PRO A CA 1
ATOM 663 C C . PRO A 1 80 ? -5.010 -15.143 -5.523 1.00 34.16 80 PRO A C 1
ATOM 665 O O . PRO A 1 80 ? -4.351 -15.234 -4.486 1.00 34.16 80 PRO A O 1
ATOM 668 N N . ARG A 1 81 ? -6.335 -14.949 -5.525 1.00 51.19 81 ARG A N 1
ATOM 669 C CA . ARG A 1 81 ? -7.153 -15.141 -4.328 1.00 51.19 81 ARG A CA 1
ATOM 670 C C . ARG A 1 81 ? -6.903 -16.559 -3.833 1.00 51.19 81 ARG A C 1
ATOM 672 O O . ARG A 1 81 ? -7.428 -17.513 -4.402 1.00 51.19 81 ARG A O 1
ATOM 679 N N . ARG A 1 82 ? -6.139 -16.695 -2.756 1.00 46.69 82 ARG A N 1
ATOM 680 C CA . ARG A 1 82 ? -6.173 -17.892 -1.928 1.00 46.69 82 ARG A CA 1
ATOM 681 C C . ARG A 1 82 ? -7.219 -17.628 -0.856 1.00 46.69 82 ARG A C 1
ATOM 683 O O . ARG A 1 82 ? -6.919 -17.099 0.204 1.00 46.69 82 ARG A O 1
ATOM 690 N N . GLY A 1 83 ? -8.473 -17.912 -1.193 1.00 51.53 83 GLY A N 1
ATOM 691 C CA . GLY A 1 83 ? -9.443 -18.206 -0.151 1.00 51.53 83 GLY A CA 1
ATOM 692 C C . GLY A 1 83 ? -9.035 -19.535 0.456 1.00 51.53 83 GLY A C 1
ATOM 693 O O . GLY A 1 83 ? -8.984 -20.514 -0.278 1.00 51.53 83 GLY A O 1
ATOM 694 N N . LEU A 1 84 ? -8.705 -19.555 1.742 1.00 39.94 84 LEU A N 1
ATOM 695 C CA . LEU A 1 84 ? -8.735 -20.755 2.568 1.00 39.94 84 LEU A CA 1
ATOM 696 C C . LEU A 1 84 ? -9.085 -20.320 3.996 1.00 39.94 84 LEU A C 1
ATOM 698 O O . LEU A 1 84 ? -8.243 -19.714 4.646 1.00 39.94 84 LEU A O 1
ATOM 702 N N . ASN A 1 85 ? -10.335 -20.640 4.362 1.00 35.22 85 ASN A N 1
ATOM 703 C CA . ASN A 1 85 ? -10.978 -20.700 5.685 1.00 35.22 85 ASN A CA 1
ATOM 704 C C . ASN A 1 85 ? -10.724 -19.573 6.686 1.00 35.22 85 ASN A C 1
ATOM 706 O O . ASN A 1 85 ? -9.643 -19.554 7.307 1.00 35.22 85 ASN A O 1
#

Radius of gyration: 13.08 Å; Cα contacts (8 Å, |Δi|>4): 88; chains: 1; bounding box: 31×30×35 Å